Protein AF-A0A820ZFN4-F1 (afdb_monomer)

Sequence (164 aa):
KVESNDQPTTSGGNKRSNSNYASDQSAKRCRAASPKSSTPQFFVPLRDVVPVCVNPLMDNIRNKYRRLCGWTRRGFPGTHPVCMHRGNYDMILQSSYLISWKSVGKRYMMLIEDKDKVYMLDQGDNLFSVDHIQFPCDAEYTSHLKDTLVDGEFIIDNADGSNE

Solvent-accessible surface area (backbone atoms only — not comparable to full-atom values): 11239 Å² total; per-residue (Å²): 134,81,88,82,88,84,86,84,85,88,84,91,80,80,80,87,83,83,78,91,77,75,91,75,85,69,76,76,75,72,74,71,74,73,80,76,84,64,77,74,74,66,99,59,98,47,94,52,51,45,65,62,82,53,64,73,60,49,49,54,52,52,48,49,56,23,61,78,65,74,41,89,68,88,67,54,77,70,87,79,89,76,85,89,46,95,89,55,56,64,56,62,79,74,45,96,76,89,87,78,86,84,79,91,55,51,56,33,36,37,40,32,53,38,81,78,39,30,34,38,34,30,78,83,54,47,46,27,40,40,53,96,62,84,53,62,72,50,95,83,62,81,45,56,47,55,76,41,78,46,79,50,67,52,67,86,78,71,92,81,72,71,79,130

pLDDT: mean 80.04, std 24.91, range [26.56, 98.44]

Mean predicted aligned error: 13.18 Å

Secondary structure (DSSP, 8-state):
------------------------------------------SS--TTEEE---HHHHHHHHHHHHHHHT--SSS--SPPP----TTTTHHHHHS-----PPPSSEEEEEEEEETTEEEEEETT--EEEE-S---B-STTS--B--SEEEEEEE----TT----

Nearest PDB structures (foldseek):
  8p4d-assembly1_M  TM=9.458E-01  e=4.306E-10  Homo sapiens
  3s24-assembly3_C  TM=9.498E-01  e=5.509E-10  Homo sapiens
  8p4c-assembly1_M  TM=9.535E-01  e=7.496E-10  Homo sapiens
  3s24-assembly6_G  TM=9.431E-01  e=1.020E-09  Homo sapiens
  3rtx-assembly3_B  TM=9.090E-01  e=1.388E-09  Mus musculus

Foldseek 3Di:
DDDDDDDDDDDDDDDDDDDDDDDDPPPPPPPPPDPPPDQDDDQDDDPQKAWDDDVVVLVVVVVLQCVVLVHDDDADSDDDDDDDDPVCVVVVVVDPDDDDDDDPFFKWKWFCAAQQAIWTAGRGRTIIRGGDDFAADDPVSPGGDHSDIDIDTDDDDDPVPPDD

Radius of gyration: 31.19 Å; Cα contacts (8 Å, |Δi|>4): 164; chains: 1; bounding box: 43×54×116 Å

Organism: NCBI:txid392030

Structure (mmCIF, N/CA/C/O backbone):
data_AF-A0A820ZFN4-F1
#
_entry.id   AF-A0A820ZFN4-F1
#
loop_
_atom_site.group_PDB
_atom_site.id
_atom_site.type_symbol
_atom_site.label_atom_id
_atom_site.label_alt_id
_atom_site.label_comp_id
_atom_site.label_asym_id
_atom_site.label_entity_id
_atom_site.label_seq_id
_atom_site.pdbx_PDB_ins_code
_atom_site.Cartn_x
_atom_site.Cartn_y
_atom_site.Cartn_z
_atom_site.occupancy
_atom_site.B_iso_or_equiv
_atom_site.auth_seq_id
_atom_site.auth_comp_id
_atom_site.auth_asym_id
_atom_site.auth_atom_id
_atom_site.pdbx_PDB_model_num
ATOM 1 N N . LYS A 1 1 ? -6.641 -18.851 -95.388 1.00 34.69 1 LYS A N 1
ATOM 2 C CA . LYS A 1 1 ? -6.562 -20.042 -96.262 1.00 34.69 1 LYS A CA 1
ATOM 3 C C . LYS A 1 1 ? -5.648 -21.028 -95.535 1.00 34.69 1 LYS A C 1
ATOM 5 O O . LYS A 1 1 ? -4.487 -20.676 -95.409 1.00 34.69 1 LYS A O 1
ATOM 10 N N . VAL A 1 2 ? -6.217 -22.152 -95.064 1.00 35.41 2 VAL A N 1
ATOM 11 C CA . VAL A 1 2 ? -5.584 -23.408 -94.563 1.00 35.41 2 VAL A CA 1
ATOM 12 C C . VAL A 1 2 ? -4.822 -23.260 -93.225 1.00 35.41 2 VAL A C 1
ATOM 14 O O . VAL A 1 2 ? -3.871 -22.494 -93.167 1.00 35.41 2 VAL A O 1
ATOM 17 N N . GLU A 1 3 ? -5.346 -23.710 -92.069 1.00 29.38 3 GLU A N 1
ATOM 18 C CA . GLU A 1 3 ? -5.402 -25.100 -91.511 1.00 29.38 3 GLU A CA 1
ATOM 19 C C . GLU A 1 3 ? -3.987 -25.689 -91.293 1.00 29.38 3 GLU A C 1
ATOM 21 O O . GLU A 1 3 ? -3.119 -25.485 -92.127 1.00 29.38 3 GLU A O 1
ATOM 26 N N . SER A 1 4 ? -3.628 -26.356 -90.189 1.00 33.25 4 SER A N 1
ATOM 27 C CA . SER A 1 4 ? -4.357 -27.386 -89.436 1.00 33.25 4 SER A CA 1
ATOM 28 C C . SER A 1 4 ? -3.738 -27.676 -88.047 1.00 33.25 4 SER A C 1
ATOM 30 O O . SER A 1 4 ? -2.572 -27.387 -87.793 1.00 33.25 4 SER A O 1
ATOM 32 N N . ASN A 1 5 ? -4.576 -28.276 -87.193 1.00 32.38 5 ASN A N 1
ATOM 33 C CA . ASN A 1 5 ? -4.353 -28.888 -85.873 1.00 32.38 5 ASN A CA 1
ATOM 34 C C . ASN A 1 5 ? -3.116 -29.791 -85.726 1.00 32.38 5 ASN A C 1
ATOM 36 O O . ASN A 1 5 ? -2.754 -30.472 -86.675 1.00 32.38 5 ASN A O 1
ATOM 40 N N . ASP A 1 6 ? -2.628 -29.923 -84.482 1.00 34.44 6 ASP A N 1
ATOM 41 C CA . ASP A 1 6 ? -2.566 -31.228 -83.795 1.00 34.44 6 ASP A CA 1
ATOM 42 C C . ASP A 1 6 ? -2.443 -31.068 -82.262 1.00 34.44 6 ASP A C 1
ATOM 44 O O . ASP A 1 6 ? -1.586 -30.346 -81.751 1.00 34.44 6 ASP A O 1
ATOM 48 N N . GLN A 1 7 ? -3.333 -31.742 -81.522 1.00 32.62 7 GLN A N 1
ATOM 49 C CA . GLN A 1 7 ? -3.182 -32.039 -80.088 1.00 32.62 7 GLN A CA 1
ATOM 50 C C . GLN A 1 7 ? -2.348 -33.318 -79.912 1.00 32.62 7 GLN A C 1
ATOM 52 O O . GLN A 1 7 ? -2.375 -34.189 -80.780 1.00 32.62 7 GLN A O 1
ATOM 57 N N . PRO A 1 8 ? -1.724 -33.512 -78.736 1.00 37.72 8 PRO A N 1
ATOM 58 C CA . PRO A 1 8 ? -2.253 -34.570 -77.875 1.00 37.72 8 PRO A CA 1
ATOM 59 C C . PRO A 1 8 ? -2.301 -34.230 -76.373 1.00 37.72 8 PRO A C 1
ATOM 61 O O . PRO A 1 8 ? -1.357 -33.756 -75.748 1.00 37.72 8 PRO A O 1
ATOM 64 N N . THR A 1 9 ? -3.478 -34.518 -75.831 1.00 28.06 9 THR A N 1
ATOM 65 C CA . THR A 1 9 ? -3.848 -35.124 -74.543 1.00 28.06 9 THR A CA 1
ATOM 66 C C . THR A 1 9 ? -2.785 -35.474 -73.476 1.00 28.06 9 THR A C 1
ATOM 68 O O . THR A 1 9 ? -1.889 -36.283 -73.686 1.00 28.06 9 THR A O 1
ATOM 71 N N . THR A 1 10 ? -3.101 -35.000 -72.259 1.00 29.53 10 THR A N 1
ATOM 72 C CA . THR A 1 10 ? -3.085 -35.685 -70.940 1.00 29.53 10 THR A CA 1
ATOM 73 C C . THR A 1 10 ? -1.782 -36.233 -70.341 1.00 29.53 10 THR A C 1
ATOM 75 O O . THR A 1 10 ? -1.337 -37.315 -70.691 1.00 29.53 10 THR A O 1
ATOM 78 N N . SER A 1 11 ? -1.338 -35.600 -69.248 1.00 30.31 11 SER A N 1
ATOM 79 C CA . SER A 1 11 ? -1.199 -36.204 -67.901 1.00 30.31 11 SER A CA 1
ATOM 80 C C . SER A 1 11 ? -0.707 -35.095 -66.959 1.00 30.31 11 SER A C 1
ATOM 82 O O . SER A 1 11 ? 0.316 -34.477 -67.218 1.00 30.31 11 SER A O 1
ATOM 84 N N . GLY A 1 12 ? -1.462 -34.663 -65.953 1.00 28.45 12 GLY A N 1
ATOM 85 C CA . GLY A 1 12 ? -1.567 -35.396 -64.694 1.00 28.45 12 GLY A CA 1
ATOM 86 C C . GLY A 1 12 ? -0.557 -34.826 -63.689 1.00 28.45 12 GLY A C 1
ATOM 87 O O . GLY A 1 12 ? 0.562 -35.307 -63.597 1.00 28.45 12 GLY A O 1
ATOM 88 N N . GLY A 1 13 ? -0.940 -33.777 -62.955 1.00 27.80 13 GLY A N 1
ATOM 89 C CA . GLY A 1 13 ? -0.062 -33.138 -61.967 1.00 27.80 13 GLY A CA 1
ATOM 90 C C . GLY A 1 13 ? -0.692 -31.926 -61.293 1.00 27.80 13 GLY A C 1
ATOM 91 O O . GLY A 1 13 ? -0.095 -30.854 -61.245 1.00 27.80 13 GLY A O 1
ATOM 92 N N . ASN A 1 14 ? -1.934 -32.073 -60.826 1.00 31.00 14 ASN A N 1
ATOM 93 C CA . ASN A 1 14 ? -2.646 -31.021 -60.111 1.00 31.00 14 ASN A CA 1
ATOM 94 C C . ASN A 1 14 ? -1.917 -30.699 -58.797 1.00 31.00 14 ASN A C 1
ATOM 96 O O . ASN A 1 14 ? -1.679 -31.583 -57.968 1.00 31.00 14 ASN A O 1
ATOM 100 N N . LYS A 1 15 ? -1.567 -29.422 -58.616 1.00 32.69 15 LYS A N 1
ATOM 101 C CA . LYS A 1 15 ? -1.005 -28.891 -57.374 1.00 32.69 15 LYS A CA 1
ATOM 102 C C . LYS A 1 15 ? -1.988 -29.166 -56.236 1.00 32.69 15 LYS A C 1
ATOM 104 O O . LYS A 1 15 ? -3.155 -28.793 -56.296 1.00 32.69 15 LYS A O 1
ATOM 109 N N . ARG A 1 16 ? -1.486 -29.853 -55.210 1.00 26.56 16 ARG A N 1
ATOM 110 C CA . ARG A 1 16 ? -2.183 -30.149 -53.959 1.00 26.56 16 ARG A CA 1
ATOM 111 C C . ARG A 1 16 ? -2.635 -28.850 -53.289 1.00 26.56 16 ARG A C 1
ATOM 113 O O . ARG A 1 16 ? -1.822 -28.144 -52.705 1.00 26.56 16 ARG A O 1
ATOM 120 N N . SER A 1 17 ? -3.934 -28.603 -53.289 1.00 32.72 17 SER A N 1
ATOM 121 C CA . SER A 1 17 ? -4.602 -27.838 -52.239 1.00 32.72 17 SER A CA 1
ATOM 122 C C . SER A 1 17 ? -5.822 -28.633 -51.812 1.00 32.72 17 SER A C 1
ATOM 124 O O . SER A 1 17 ? -6.904 -28.496 -52.373 1.00 32.72 17 SER A O 1
ATOM 126 N N . ASN A 1 18 ? -5.617 -29.520 -50.843 1.00 26.92 18 ASN A N 1
ATOM 127 C CA . ASN A 1 18 ? -6.712 -30.059 -50.065 1.00 26.92 18 ASN A CA 1
ATOM 128 C C . ASN A 1 18 ? -6.230 -30.296 -48.638 1.00 26.92 18 ASN A C 1
ATOM 130 O O . ASN A 1 18 ? -5.383 -31.156 -48.412 1.00 26.92 18 ASN A O 1
ATOM 134 N N . SER A 1 19 ? -6.787 -29.534 -47.706 1.00 28.62 19 SER A N 1
ATOM 135 C CA . SER A 1 19 ? -7.462 -30.141 -46.566 1.00 28.62 19 SER A CA 1
ATOM 136 C C . SER A 1 19 ? -8.188 -29.069 -45.761 1.00 28.62 19 SER A C 1
ATOM 138 O O . SER A 1 19 ? -7.588 -28.333 -44.978 1.00 28.62 19 SER A O 1
ATOM 140 N N . ASN A 1 20 ? -9.505 -29.045 -45.944 1.00 36.66 20 ASN A N 1
ATOM 141 C CA . ASN A 1 20 ? -10.426 -28.795 -44.849 1.00 36.66 20 ASN A CA 1
ATOM 142 C C . ASN A 1 20 ? -10.103 -29.780 -43.716 1.00 36.66 20 ASN A C 1
ATOM 144 O O . ASN A 1 20 ? -10.226 -30.988 -43.906 1.00 36.66 20 ASN A O 1
ATOM 148 N N . TYR A 1 21 ? -9.730 -29.265 -42.552 1.00 27.45 21 TYR A N 1
ATOM 149 C CA . TYR A 1 21 ? -9.876 -29.968 -41.280 1.00 27.45 21 TYR A CA 1
ATOM 150 C C . TYR A 1 21 ? -10.736 -29.044 -40.416 1.00 27.45 21 TYR A C 1
ATOM 152 O O . TYR A 1 21 ? -10.316 -27.954 -40.045 1.00 27.45 21 TYR A O 1
ATOM 160 N N . ALA A 1 22 ? -12.048 -29.268 -40.403 1.00 32.50 22 ALA A N 1
ATOM 161 C CA . ALA A 1 22 ? -12.708 -30.215 -39.509 1.00 32.50 22 ALA A CA 1
ATOM 162 C C . ALA A 1 22 ? -12.502 -29.803 -38.047 1.00 32.50 22 ALA A C 1
ATOM 164 O O . ALA A 1 22 ? -11.414 -29.888 -37.487 1.00 32.50 22 ALA A O 1
ATOM 165 N N . SER A 1 23 ? -13.600 -29.320 -37.476 1.00 34.12 23 SER A N 1
ATOM 166 C CA . SER A 1 23 ? -13.818 -29.073 -36.062 1.00 34.12 23 SER A CA 1
ATOM 167 C C . SER A 1 23 ? -13.363 -30.260 -35.221 1.00 34.12 23 SER A C 1
AT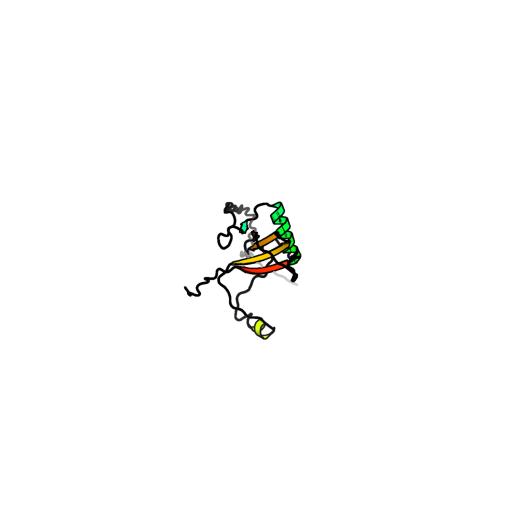OM 169 O O . SER A 1 23 ? -14.029 -31.295 -35.217 1.00 34.12 23 SER A O 1
ATOM 171 N N . ASP A 1 24 ? -12.281 -30.087 -34.471 1.00 29.91 24 ASP A N 1
ATOM 172 C CA . ASP A 1 24 ? -11.947 -30.997 -33.387 1.00 29.91 24 ASP A CA 1
ATOM 173 C C . ASP A 1 24 ? -12.357 -30.338 -32.069 1.00 29.91 24 ASP A C 1
ATOM 175 O O . ASP A 1 24 ? -11.644 -29.512 -31.488 1.00 29.91 24 ASP A O 1
ATOM 179 N N . GLN A 1 25 ? -13.576 -30.667 -31.631 1.00 42.28 25 GLN A N 1
ATOM 180 C CA . GLN A 1 25 ? -14.039 -30.455 -30.263 1.00 42.28 25 GLN A CA 1
ATOM 181 C C . GLN A 1 25 ? -13.248 -31.387 -29.337 1.00 42.28 25 GLN A C 1
ATOM 183 O O . GLN A 1 25 ? -13.785 -32.311 -28.732 1.00 42.28 25 GLN A O 1
ATOM 188 N N . SER A 1 26 ? -11.954 -31.124 -29.183 1.00 36.66 26 SER A N 1
ATOM 189 C CA . SER A 1 26 ? -11.225 -31.620 -28.031 1.00 36.66 26 SER A CA 1
ATOM 190 C C . SER A 1 26 ? -11.658 -30.755 -26.856 1.00 36.66 26 SER A C 1
ATOM 192 O O . SER A 1 26 ? -11.212 -29.621 -26.674 1.00 36.66 26 SER A O 1
ATOM 194 N N . ALA A 1 27 ? -12.612 -31.277 -26.084 1.00 42.09 27 ALA A N 1
ATOM 195 C CA . ALA A 1 27 ? -12.957 -30.759 -24.775 1.00 42.09 27 ALA A CA 1
ATOM 196 C C . ALA A 1 27 ? -11.652 -30.609 -23.985 1.00 42.09 27 ALA A C 1
ATOM 198 O O . ALA A 1 27 ? -11.121 -31.577 -23.435 1.00 42.09 27 ALA A O 1
ATOM 199 N N . LYS A 1 28 ? -11.101 -29.386 -23.966 1.00 40.78 28 LYS A N 1
ATOM 200 C CA . LYS A 1 28 ? -10.033 -28.998 -23.056 1.00 40.78 28 LYS A CA 1
ATOM 201 C C . LYS A 1 28 ? -10.640 -29.166 -21.686 1.00 40.78 28 LYS A C 1
ATOM 203 O O . LYS A 1 28 ? -11.380 -28.315 -21.203 1.00 40.78 28 LYS A O 1
ATOM 208 N N . ARG A 1 29 ? -10.388 -30.337 -21.113 1.00 37.62 29 ARG A N 1
ATOM 209 C CA . ARG A 1 29 ? -10.723 -30.699 -19.754 1.00 37.62 29 ARG A CA 1
ATOM 210 C C . ARG A 1 29 ? -9.948 -29.707 -18.906 1.00 37.62 29 ARG A C 1
ATOM 212 O O . ARG A 1 29 ? -8.776 -29.926 -18.604 1.00 37.62 29 ARG A O 1
ATOM 219 N N . CYS A 1 30 ? -10.578 -28.567 -18.625 1.00 46.62 30 CYS A N 1
ATOM 220 C CA . CYS A 1 30 ? -10.144 -27.633 -17.614 1.00 46.62 30 CYS A CA 1
ATOM 221 C C . CYS A 1 30 ? -9.968 -28.505 -16.383 1.00 46.62 30 CYS A C 1
ATOM 223 O O . CYS A 1 30 ? -10.948 -28.977 -15.804 1.00 46.62 30 CYS A O 1
ATOM 225 N N . ARG A 1 31 ? -8.717 -28.825 -16.041 1.00 44.34 31 ARG A 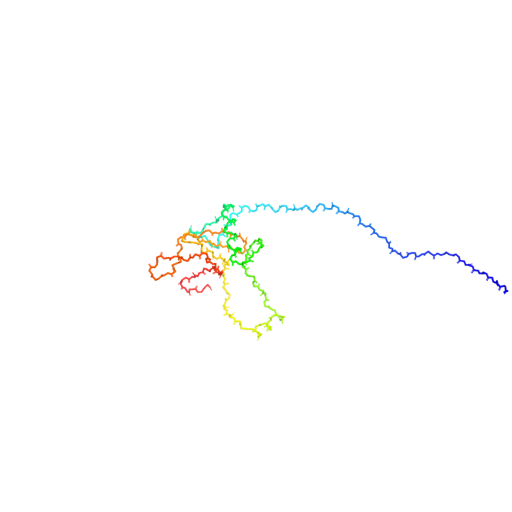N 1
ATOM 226 C CA . ARG A 1 31 ? -8.422 -29.304 -14.703 1.00 44.34 31 ARG A CA 1
ATOM 227 C C . ARG A 1 31 ? -8.833 -28.130 -13.841 1.00 44.34 31 ARG A C 1
ATOM 229 O O . ARG A 1 31 ? -8.106 -27.143 -13.778 1.00 44.34 31 ARG A O 1
ATOM 236 N N . ALA A 1 32 ? -10.052 -28.196 -13.307 1.00 48.06 32 ALA A N 1
ATOM 237 C CA . ALA A 1 32 ? -10.467 -27.344 -12.221 1.00 48.06 32 ALA A CA 1
ATOM 238 C C . ALA A 1 32 ? -9.340 -27.479 -11.208 1.00 48.06 32 ALA A C 1
ATOM 240 O O . ALA A 1 32 ? -9.099 -28.576 -10.694 1.00 48.06 32 ALA A O 1
ATOM 241 N N . ALA A 1 33 ? -8.552 -26.414 -11.060 1.00 49.06 33 ALA A N 1
ATOM 242 C CA . ALA A 1 33 ? -7.591 -26.346 -9.987 1.00 49.06 33 ALA A CA 1
ATOM 243 C C . ALA A 1 33 ? -8.410 -26.644 -8.736 1.00 49.06 33 ALA A C 1
ATOM 245 O O . ALA A 1 33 ? -9.410 -25.968 -8.479 1.00 49.06 33 ALA A O 1
ATOM 246 N N . SER A 1 34 ? -8.067 -27.730 -8.044 1.00 49.88 34 SER A N 1
ATOM 247 C CA . SER A 1 34 ? -8.678 -28.018 -6.759 1.00 49.88 34 SER A CA 1
ATOM 248 C C . SER A 1 34 ? -8.562 -26.741 -5.927 1.00 49.88 34 SER A C 1
ATOM 250 O O . SER A 1 34 ? -7.496 -26.111 -5.953 1.00 49.88 34 SER A O 1
ATOM 252 N N . PRO A 1 35 ? -9.637 -26.297 -5.253 1.00 47.78 35 PRO A N 1
ATOM 253 C CA . PRO A 1 35 ? -9.531 -25.148 -4.382 1.00 47.78 35 PRO A CA 1
ATOM 254 C C . PRO A 1 35 ? -8.513 -25.550 -3.324 1.00 47.78 35 PRO A C 1
ATOM 256 O O . PRO A 1 35 ? -8.787 -26.394 -2.472 1.00 47.78 35 PRO A O 1
ATOM 259 N N . LYS A 1 36 ? -7.297 -25.011 -3.417 1.00 48.88 36 LYS A N 1
ATOM 260 C CA . LYS A 1 36 ? -6.371 -25.044 -2.297 1.00 48.88 36 LYS A CA 1
ATOM 261 C C . LYS A 1 36 ? -7.027 -24.141 -1.267 1.00 48.88 36 LYS A C 1
ATOM 263 O O . LYS A 1 36 ? -6.834 -22.932 -1.293 1.00 48.88 36 LYS A O 1
ATOM 268 N N . SER A 1 37 ? -7.888 -24.721 -0.434 1.00 54.84 37 SER A N 1
ATOM 269 C CA . SER A 1 37 ? -8.571 -24.055 0.672 1.00 54.84 37 SER A CA 1
ATOM 270 C C . SER A 1 37 ? -7.572 -23.783 1.799 1.00 54.84 37 SER A C 1
ATOM 272 O O . SER A 1 37 ? -7.796 -24.141 2.952 1.00 54.84 37 SER A O 1
ATOM 274 N N . SER A 1 38 ? -6.408 -23.234 1.463 1.00 76.00 38 SER A N 1
ATOM 275 C CA . SER A 1 38 ? -5.509 -22.680 2.454 1.00 76.00 38 SER A CA 1
ATOM 276 C C . SER A 1 38 ? -5.964 -21.252 2.678 1.00 76.00 38 SER A C 1
ATOM 278 O O . SER A 1 38 ? -5.910 -20.435 1.756 1.00 76.00 38 SER A O 1
ATOM 280 N N . THR A 1 39 ? -6.435 -20.966 3.886 1.00 84.38 39 THR A N 1
ATOM 281 C CA . THR A 1 39 ? -6.630 -19.596 4.353 1.00 84.38 39 THR A CA 1
ATOM 282 C C . THR A 1 39 ? -5.375 -18.783 4.025 1.00 84.38 39 THR A C 1
ATOM 284 O O . THR A 1 39 ? -4.269 -19.270 4.288 1.00 84.38 39 THR A O 1
ATOM 287 N N . PRO A 1 40 ? -5.505 -17.592 3.418 1.00 91.06 40 PRO A N 1
ATOM 288 C CA . PRO A 1 40 ? -4.342 -16.792 3.078 1.00 91.06 40 PRO A CA 1
ATOM 289 C C . PRO A 1 40 ? -3.560 -16.446 4.344 1.00 91.06 40 PRO A C 1
ATOM 291 O O . PRO A 1 40 ? -4.136 -16.060 5.361 1.00 91.06 40 PRO A O 1
ATOM 294 N N . GLN A 1 41 ? -2.242 -16.604 4.271 1.00 91.31 41 GLN A N 1
ATOM 295 C CA . GLN A 1 41 ? -1.338 -16.343 5.381 1.00 91.31 41 GLN A CA 1
ATOM 296 C C . GLN A 1 41 ? -0.605 -15.021 5.153 1.00 91.31 41 GLN A C 1
ATOM 298 O O . GLN A 1 41 ? -0.123 -14.740 4.048 1.00 91.31 41 GLN A O 1
ATOM 303 N N . PHE A 1 42 ? -0.518 -14.213 6.208 1.00 94.12 42 PHE A N 1
ATOM 304 C CA . PHE A 1 42 ? 0.322 -13.022 6.204 1.00 94.12 42 PHE A CA 1
ATOM 305 C C . PHE A 1 42 ? 1.811 -13.407 6.146 1.00 94.12 42 PHE A C 1
ATOM 307 O O . PHE A 1 42 ? 2.162 -14.570 6.337 1.00 94.12 42 PHE A O 1
ATOM 314 N N . PHE A 1 43 ? 2.693 -12.449 5.843 1.00 93.56 43 PHE A N 1
ATOM 315 C CA . PHE A 1 43 ? 4.125 -12.728 5.632 1.00 93.56 43 PHE A CA 1
ATOM 316 C C . PHE A 1 43 ? 4.767 -13.445 6.824 1.00 93.56 43 PHE A C 1
ATOM 318 O O . PHE A 1 43 ? 5.537 -14.384 6.648 1.00 93.56 43 PHE A O 1
ATOM 325 N N . VAL A 1 44 ? 4.371 -13.031 8.024 1.00 91.94 44 VAL A N 1
ATOM 326 C CA . VAL A 1 44 ? 4.675 -13.676 9.298 1.00 91.94 44 VAL A CA 1
ATOM 327 C C . VAL A 1 44 ? 3.396 -13.762 10.126 1.00 91.94 44 VAL A C 1
ATOM 329 O O . VAL A 1 44 ? 2.500 -12.935 9.937 1.00 91.94 44 VAL A O 1
ATOM 332 N N . PRO A 1 45 ? 3.257 -14.750 11.023 1.00 90.81 45 PRO A N 1
ATOM 333 C CA . PRO A 1 45 ? 2.105 -14.807 11.910 1.00 90.81 45 PRO A CA 1
ATOM 334 C C . PRO A 1 45 ? 2.136 -13.614 12.872 1.00 90.81 45 PRO A C 1
ATOM 336 O O . PRO A 1 45 ? 3.020 -13.513 13.719 1.00 90.81 45 PRO A O 1
ATOM 339 N N . LEU A 1 46 ? 1.155 -12.723 12.746 1.00 92.81 46 LEU A N 1
ATOM 340 C CA . LEU A 1 46 ? 0.944 -11.595 13.649 1.00 92.81 46 LEU A CA 1
ATOM 341 C C . LEU A 1 46 ? -0.436 -11.730 14.278 1.00 92.81 46 LEU A C 1
ATOM 343 O O . LEU A 1 46 ? -1.396 -12.082 13.597 1.00 92.81 46 LEU A O 1
ATOM 347 N N . ARG A 1 47 ? -0.531 -11.461 15.583 1.00 91.75 47 ARG A N 1
ATOM 348 C CA . ARG A 1 47 ? -1.791 -11.562 16.333 1.00 91.75 47 ARG A CA 1
ATOM 349 C C . ARG A 1 47 ? -2.851 -10.605 15.790 1.00 91.75 47 ARG A C 1
ATOM 351 O O . ARG A 1 47 ? -4.004 -10.994 15.658 1.00 91.75 47 ARG A O 1
ATOM 358 N N . ASP A 1 48 ? -2.420 -9.398 15.446 1.00 94.81 48 ASP A N 1
ATOM 359 C CA . ASP A 1 48 ? -3.298 -8.276 15.106 1.00 94.81 48 ASP A CA 1
ATOM 360 C C . ASP A 1 48 ? -3.473 -8.117 13.588 1.00 94.81 48 ASP A C 1
ATOM 362 O O . ASP A 1 48 ? -3.952 -7.094 13.108 1.00 94.81 48 ASP A O 1
ATOM 366 N N . VAL A 1 49 ? -3.067 -9.132 12.812 1.00 96.44 49 VAL A N 1
ATOM 367 C CA . VAL A 1 49 ? -3.259 -9.175 11.360 1.00 96.44 49 VAL A CA 1
ATOM 368 C C . VAL A 1 49 ? -4.041 -10.423 10.994 1.00 96.44 49 VAL A C 1
ATOM 370 O O . VAL A 1 49 ? -3.538 -11.544 11.084 1.00 96.44 49 VAL A O 1
ATOM 373 N N . VAL A 1 50 ? -5.276 -10.227 10.543 1.00 95.88 50 VAL A N 1
ATOM 374 C CA . VAL A 1 50 ? -6.209 -11.320 10.249 1.00 95.88 50 VAL A CA 1
ATOM 375 C C . VAL A 1 50 ? -6.643 -11.303 8.785 1.00 95.88 50 VAL A C 1
ATOM 377 O O . VAL A 1 50 ? -6.909 -10.237 8.229 1.00 95.88 50 VAL A O 1
ATOM 380 N N . PRO A 1 51 ? -6.739 -12.464 8.115 1.00 96.25 51 PRO A N 1
ATOM 381 C CA . PRO A 1 51 ? -7.248 -12.525 6.753 1.00 96.25 51 PRO A CA 1
ATOM 382 C C . PRO A 1 51 ? -8.733 -12.151 6.719 1.00 96.25 51 PRO A C 1
ATOM 384 O O . PRO A 1 51 ? -9.539 -12.637 7.515 1.00 96.25 51 PRO A O 1
ATOM 387 N N . VAL A 1 52 ? -9.114 -11.311 5.761 1.00 95.25 52 VAL A N 1
ATOM 388 C CA . VAL A 1 52 ? -10.518 -10.970 5.522 1.00 95.25 52 VAL A CA 1
ATOM 389 C C . VAL A 1 52 ? -11.123 -12.049 4.629 1.00 95.25 52 VAL A C 1
ATOM 391 O O . VAL A 1 52 ? -10.728 -12.189 3.477 1.00 95.25 52 VAL A O 1
ATOM 394 N N . CYS A 1 53 ? -12.099 -12.797 5.149 1.00 89.88 53 CYS A N 1
ATOM 395 C CA . CYS A 1 53 ? -12.738 -13.917 4.436 1.00 89.88 53 CYS A CA 1
ATOM 396 C C . CYS A 1 53 ? -14.209 -13.657 4.053 1.00 89.88 53 CYS A C 1
ATOM 398 O O . CYS A 1 53 ? -14.869 -14.519 3.476 1.00 89.88 53 CYS A O 1
ATOM 400 N N . VAL A 1 54 ? -14.758 -12.487 4.399 1.00 89.75 54 VAL A N 1
ATOM 401 C CA . VAL A 1 54 ? -16.173 -12.150 4.176 1.00 89.75 54 VAL A CA 1
ATOM 402 C C . VAL A 1 54 ? -16.341 -11.483 2.810 1.00 89.75 54 VAL A C 1
ATOM 404 O O . VAL A 1 54 ? -16.034 -10.302 2.661 1.00 89.75 54 VAL A O 1
ATOM 407 N N . ASN A 1 55 ? -16.860 -12.220 1.819 1.00 88.88 55 ASN A N 1
ATOM 408 C CA . ASN A 1 55 ? -16.900 -11.783 0.412 1.00 88.88 55 ASN A CA 1
ATOM 409 C C . ASN A 1 55 ? -17.450 -10.354 0.186 1.00 88.88 55 ASN A C 1
ATOM 411 O O . ASN A 1 55 ? -16.748 -9.568 -0.449 1.00 88.88 55 ASN A O 1
ATOM 415 N N . PRO A 1 56 ? -18.621 -9.943 0.728 1.00 94.25 56 PRO A N 1
ATOM 416 C CA . PRO A 1 56 ? -19.127 -8.583 0.504 1.00 94.25 56 PRO A CA 1
ATOM 417 C C . PRO A 1 56 ? -18.203 -7.484 1.044 1.00 94.25 56 PRO A C 1
ATOM 419 O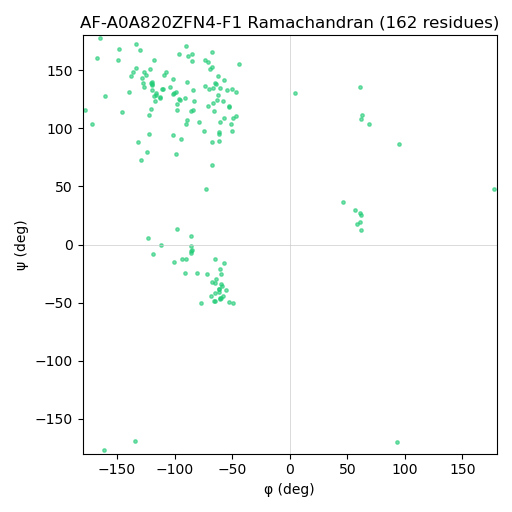 O . PRO A 1 56 ? -18.029 -6.442 0.414 1.00 94.25 56 PRO A O 1
ATOM 422 N N . LEU A 1 57 ? -17.583 -7.718 2.205 1.00 93.88 57 LEU A N 1
ATOM 423 C CA . LEU A 1 57 ? -16.631 -6.785 2.802 1.00 93.88 57 LEU A CA 1
ATOM 424 C C . LEU A 1 57 ? -15.350 -6.712 1.964 1.00 93.88 57 LEU A C 1
ATOM 426 O O . LEU A 1 57 ? -14.878 -5.619 1.658 1.00 93.88 57 LEU A O 1
ATOM 430 N N . MET A 1 58 ? -14.829 -7.864 1.5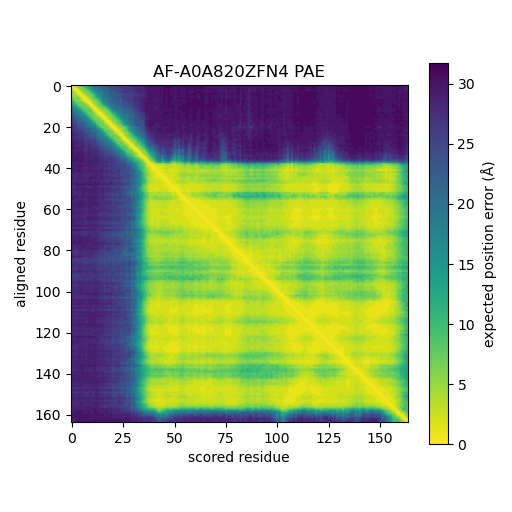34 1.00 94.62 58 MET A N 1
ATOM 431 C CA . MET A 1 58 ? -13.658 -7.927 0.659 1.00 94.62 58 MET A CA 1
ATOM 432 C C . MET A 1 58 ? -13.882 -7.162 -0.644 1.00 94.62 58 MET A C 1
ATOM 434 O O . MET A 1 58 ? -13.004 -6.420 -1.078 1.00 94.62 58 MET A O 1
ATOM 438 N N . ASP A 1 59 ? -15.049 -7.321 -1.267 1.00 94.94 59 ASP A N 1
ATOM 439 C CA . ASP A 1 59 ? -15.373 -6.638 -2.517 1.00 94.94 59 ASP A CA 1
ATOM 440 C C . ASP A 1 59 ? -15.454 -5.124 -2.323 1.00 94.94 59 ASP A C 1
ATOM 442 O O . ASP A 1 59 ? -14.897 -4.377 -3.130 1.00 94.94 59 ASP A O 1
ATOM 446 N N . ASN A 1 60 ? -16.063 -4.664 -1.226 1.00 96.19 60 ASN A N 1
ATOM 447 C CA . ASN A 1 60 ? -16.102 -3.246 -0.866 1.00 96.19 60 ASN A CA 1
ATOM 448 C C . ASN A 1 60 ? -14.697 -2.665 -0.680 1.00 96.19 60 ASN A C 1
ATOM 450 O O . ASN A 1 60 ? -14.385 -1.613 -1.240 1.00 96.19 60 ASN A O 1
ATOM 454 N N . ILE A 1 61 ? -13.828 -3.373 0.040 1.00 97.19 61 ILE A N 1
ATOM 455 C CA . ILE A 1 61 ? -12.452 -2.936 0.274 1.00 97.19 61 ILE A CA 1
ATOM 456 C C . ILE A 1 61 ? -11.667 -2.927 -1.044 1.00 97.19 61 ILE A C 1
ATOM 458 O O . ILE A 1 61 ? -11.094 -1.904 -1.414 1.00 97.19 61 ILE A O 1
ATOM 462 N N . ARG A 1 62 ? -11.718 -4.003 -1.840 1.00 96.38 62 ARG A N 1
ATOM 463 C CA . ARG A 1 62 ? -11.077 -4.057 -3.168 1.00 96.38 62 ARG A CA 1
ATOM 464 C C . ARG A 1 62 ? -11.588 -2.967 -4.110 1.00 96.38 62 ARG A C 1
ATOM 466 O O . ARG A 1 62 ? -10.812 -2.439 -4.904 1.00 96.38 62 ARG A O 1
ATOM 473 N N . ASN A 1 63 ? -12.874 -2.617 -4.041 1.00 96.12 63 ASN A N 1
ATOM 474 C CA . ASN A 1 63 ? -13.437 -1.498 -4.800 1.00 96.12 63 ASN A CA 1
ATOM 475 C C . ASN A 1 63 ? -12.770 -0.171 -4.402 1.00 96.12 63 ASN A C 1
ATOM 477 O O . ASN A 1 63 ? -12.498 0.642 -5.285 1.00 96.12 63 ASN A O 1
ATOM 481 N N . LYS A 1 64 ? -12.454 0.041 -3.116 1.00 97.38 64 LYS A N 1
ATOM 482 C CA . LYS A 1 64 ? -11.722 1.233 -2.657 1.00 97.38 64 LYS A CA 1
ATOM 483 C C . LYS A 1 64 ? -10.299 1.287 -3.201 1.00 97.38 64 LYS A C 1
ATOM 485 O O . LYS A 1 64 ? -9.941 2.309 -3.782 1.00 97.38 64 LYS A O 1
ATOM 490 N N . TYR A 1 65 ? -9.539 0.192 -3.106 1.00 97.75 65 TYR A N 1
ATOM 491 C CA . TYR A 1 65 ? -8.206 0.089 -3.722 1.00 97.75 65 TYR A CA 1
ATOM 492 C C . TYR A 1 65 ? -8.257 0.448 -5.213 1.00 97.75 65 TYR A C 1
ATOM 494 O O . TYR A 1 65 ? -7.517 1.303 -5.692 1.00 97.75 65 TYR A O 1
ATOM 502 N N . ARG A 1 66 ? -9.204 -0.151 -5.943 1.00 96.25 66 ARG A N 1
ATOM 503 C CA . ARG A 1 66 ? -9.405 0.098 -7.375 1.00 96.25 66 ARG A CA 1
ATOM 504 C C . ARG A 1 66 ? -9.743 1.549 -7.690 1.00 96.25 66 ARG A C 1
ATOM 506 O O . ARG A 1 66 ? -9.144 2.127 -8.591 1.00 96.25 66 ARG A O 1
ATOM 513 N N . ARG A 1 67 ? -10.657 2.148 -6.928 1.00 96.81 67 ARG A N 1
ATOM 514 C CA . ARG A 1 67 ? -11.053 3.551 -7.083 1.00 96.81 67 ARG A CA 1
ATOM 515 C C . ARG A 1 67 ? -9.872 4.497 -6.871 1.00 96.81 67 ARG A C 1
ATOM 517 O O . ARG A 1 67 ? -9.675 5.381 -7.695 1.00 96.81 67 ARG A O 1
ATOM 524 N N . LEU A 1 68 ? -9.092 4.297 -5.807 1.00 96.62 68 LEU A N 1
ATOM 525 C CA . LEU A 1 68 ? -7.942 5.149 -5.481 1.00 96.62 68 LEU A CA 1
ATOM 526 C C . LEU A 1 68 ? -6.800 5.009 -6.501 1.00 96.62 68 LEU A C 1
ATOM 528 O O . LEU A 1 68 ? -6.127 5.990 -6.793 1.00 96.62 68 LEU A O 1
ATOM 532 N N . CYS A 1 69 ? -6.620 3.828 -7.100 1.00 96.12 69 CYS A N 1
ATOM 533 C CA . CYS A 1 69 ? -5.628 3.609 -8.159 1.00 96.12 69 CYS A CA 1
ATOM 534 C C . CYS A 1 69 ? -6.110 3.955 -9.578 1.00 96.12 69 CYS A C 1
ATOM 536 O O . CYS A 1 69 ? -5.329 3.835 -10.519 1.00 96.12 69 CYS A O 1
ATOM 538 N N . GLY A 1 70 ? -7.392 4.277 -9.782 1.00 96.00 70 GLY A N 1
ATOM 539 C CA . GLY A 1 70 ? -7.974 4.340 -11.131 1.00 96.00 70 GLY A CA 1
ATOM 540 C C . GLY A 1 70 ? -7.922 2.996 -11.882 1.00 96.00 70 GLY A C 1
ATOM 541 O O . GLY A 1 70 ? -7.875 2.963 -13.111 1.00 96.00 70 GLY A O 1
ATOM 542 N N . TRP A 1 71 ? -7.907 1.874 -11.157 1.00 94.69 71 TRP A N 1
ATOM 543 C CA . TRP A 1 71 ? -7.759 0.527 -11.708 1.00 94.69 71 TRP A CA 1
ATOM 544 C C . TRP A 1 71 ? -9.118 -0.142 -11.926 1.00 94.69 71 TRP A C 1
ATOM 546 O O . TRP A 1 71 ? -9.914 -0.287 -11.002 1.00 94.69 71 TRP A O 1
ATOM 556 N N . THR A 1 72 ? -9.393 -0.597 -13.148 1.00 92.94 72 THR A N 1
ATOM 557 C CA . THR A 1 72 ? -10.699 -1.182 -13.518 1.00 92.94 72 THR A CA 1
ATOM 558 C C . THR A 1 72 ? -10.707 -2.708 -13.551 1.00 92.94 72 THR A C 1
ATOM 560 O O . THR A 1 72 ? -11.772 -3.326 -13.577 1.00 92.94 72 THR A O 1
ATOM 563 N N . ARG A 1 73 ? -9.529 -3.339 -13.559 1.00 92.56 73 ARG A N 1
ATOM 564 C CA . ARG A 1 73 ? -9.390 -4.795 -13.688 1.00 92.56 73 ARG A CA 1
ATOM 565 C C . ARG A 1 73 ? -9.435 -5.468 -12.318 1.00 92.56 73 ARG A C 1
ATOM 567 O O . ARG A 1 73 ? -9.227 -4.830 -11.294 1.00 92.56 73 ARG A O 1
ATOM 574 N N . ARG A 1 74 ? -9.693 -6.776 -12.295 1.00 90.94 74 ARG A N 1
ATOM 575 C CA . ARG A 1 74 ? -9.555 -7.587 -11.072 1.00 90.94 74 ARG A CA 1
ATOM 576 C C . ARG A 1 74 ? -8.077 -7.817 -10.735 1.00 90.94 74 ARG A C 1
ATOM 578 O O . ARG A 1 74 ? -7.231 -7.738 -11.625 1.00 90.94 74 ARG A O 1
ATOM 585 N N . GLY A 1 75 ? -7.802 -8.143 -9.474 1.00 92.62 75 GLY A N 1
ATOM 586 C CA . GLY A 1 75 ? -6.462 -8.416 -8.959 1.00 92.62 75 GLY A CA 1
ATOM 587 C C . GLY A 1 75 ? -5.774 -7.195 -8.349 1.00 92.62 75 GLY A C 1
ATOM 588 O O . GLY A 1 75 ? -6.386 -6.143 -8.157 1.00 92.62 75 GLY A O 1
ATOM 589 N N . PHE A 1 76 ? -4.485 -7.361 -8.058 1.00 95.38 76 PHE A N 1
ATOM 590 C CA . PHE A 1 76 ? -3.650 -6.367 -7.393 1.00 95.38 76 PHE A CA 1
ATOM 591 C C . PHE A 1 76 ? -3.438 -5.111 -8.269 1.00 95.38 76 PHE A C 1
ATOM 593 O O . PHE A 1 76 ? -2.930 -5.239 -9.386 1.00 95.38 76 PHE A O 1
ATOM 600 N N . PRO A 1 77 ? -3.806 -3.902 -7.796 1.00 96.25 77 PRO A N 1
ATOM 601 C CA . PRO A 1 77 ? -3.734 -2.672 -8.589 1.00 96.25 77 PRO A CA 1
ATOM 602 C C . PRO A 1 77 ? -2.361 -1.977 -8.555 1.00 96.25 77 PRO A C 1
ATOM 604 O O . PRO A 1 77 ? -2.169 -0.988 -9.260 1.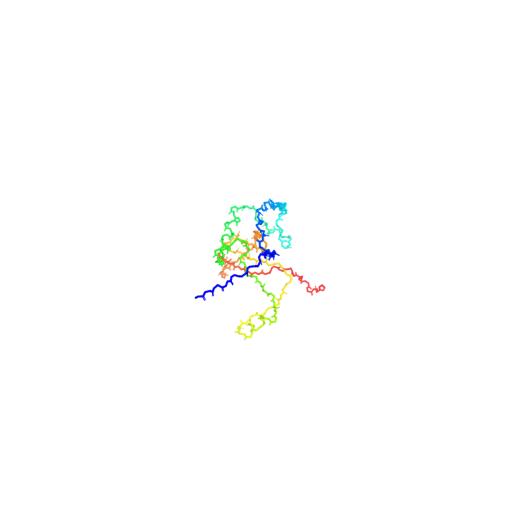00 96.25 77 PRO A O 1
ATOM 607 N N . GLY A 1 78 ? -1.412 -2.459 -7.744 1.00 94.81 78 GLY A N 1
ATOM 608 C CA . GLY A 1 78 ? -0.079 -1.865 -7.628 1.00 94.81 78 GLY A CA 1
ATOM 609 C C . GLY A 1 78 ? 0.777 -2.043 -8.887 1.00 94.81 78 GLY A C 1
ATOM 610 O O . GLY A 1 78 ? 0.654 -3.015 -9.640 1.00 94.81 78 GLY A O 1
ATOM 611 N N . THR A 1 79 ? 1.688 -1.097 -9.114 1.00 93.81 79 THR A N 1
ATOM 612 C CA . THR A 1 79 ? 2.604 -1.099 -10.267 1.00 93.81 79 THR A CA 1
ATOM 613 C C . THR A 1 79 ? 3.561 -2.285 -10.205 1.00 93.81 79 THR A C 1
ATOM 615 O O . THR A 1 79 ? 4.075 -2.599 -9.144 1.00 93.81 79 THR A O 1
ATOM 618 N N . HIS A 1 80 ? 3.855 -2.961 -11.312 1.00 92.88 80 HIS A N 1
ATOM 619 C CA . HIS A 1 80 ? 4.840 -4.050 -11.303 1.00 92.88 80 HIS A CA 1
ATOM 620 C C . HIS A 1 80 ? 6.177 -3.552 -11.864 1.00 92.88 80 HIS A C 1
ATOM 622 O O . HIS A 1 80 ? 6.176 -2.954 -12.943 1.00 92.88 80 HIS A O 1
ATOM 628 N N . PRO A 1 81 ? 7.308 -3.766 -11.164 1.00 93.56 81 PRO A N 1
ATOM 629 C CA . PRO A 1 81 ? 8.611 -3.397 -11.697 1.00 93.56 81 PRO A CA 1
ATOM 630 C C . PRO A 1 81 ? 8.969 -4.284 -12.896 1.00 93.56 81 PRO A C 1
ATOM 632 O O . PRO A 1 81 ? 8.542 -5.436 -12.985 1.00 93.56 81 PRO A O 1
ATOM 635 N N . VAL A 1 82 ? 9.791 -3.751 -13.799 1.00 94.00 82 VAL A N 1
ATOM 636 C CA . VAL A 1 82 ? 10.347 -4.490 -14.941 1.00 94.00 82 VAL A CA 1
ATOM 637 C C . VAL A 1 82 ? 11.830 -4.763 -14.722 1.00 94.00 82 VAL A C 1
ATOM 639 O O . VAL A 1 82 ? 12.528 -3.976 -14.083 1.00 94.00 82 VAL A O 1
ATOM 642 N N . CYS A 1 83 ? 12.327 -5.880 -15.255 1.00 93.44 83 CYS A N 1
ATOM 643 C CA . CYS A 1 83 ? 13.752 -6.189 -15.197 1.00 93.44 83 CYS A CA 1
ATOM 644 C C . CYS A 1 83 ? 14.556 -5.157 -15.993 1.00 93.44 83 CYS A C 1
ATOM 646 O O . CYS A 1 83 ? 14.186 -4.787 -17.108 1.00 93.44 83 CYS A O 1
ATOM 648 N N . MET A 1 84 ? 15.690 -4.732 -15.443 1.00 94.25 84 MET A N 1
ATOM 649 C CA . MET A 1 84 ? 16.642 -3.913 -16.182 1.00 94.25 84 MET A CA 1
ATOM 650 C C . MET A 1 84 ? 17.319 -4.759 -17.266 1.00 94.25 84 MET A C 1
ATOM 652 O O . MET A 1 84 ? 17.746 -5.885 -17.013 1.00 94.25 84 MET A O 1
ATOM 656 N N . HIS A 1 85 ? 17.417 -4.224 -18.479 1.00 94.38 85 HIS A N 1
ATOM 657 C CA . HIS A 1 85 ? 18.116 -4.852 -19.594 1.00 94.38 85 HIS A CA 1
ATOM 658 C C . HIS A 1 85 ? 18.732 -3.789 -20.510 1.00 94.38 85 HIS A C 1
ATOM 660 O O . HIS A 1 85 ? 18.404 -2.606 -20.447 1.00 94.38 85 HIS A O 1
ATOM 666 N N . ARG A 1 86 ? 19.599 -4.215 -21.435 1.00 95.06 86 ARG A N 1
ATOM 667 C CA . ARG A 1 86 ? 20.302 -3.311 -22.368 1.00 95.06 86 ARG A CA 1
ATOM 668 C C . ARG A 1 86 ? 19.391 -2.432 -23.236 1.00 95.06 86 ARG A C 1
ATOM 670 O O . ARG A 1 86 ? 19.872 -1.492 -23.836 1.00 95.06 86 ARG A O 1
ATOM 677 N N . GLY A 1 87 ? 18.105 -2.749 -23.334 1.00 94.50 87 GLY A N 1
ATOM 678 C CA . GLY A 1 87 ? 17.152 -1.969 -24.126 1.00 94.50 87 GLY A CA 1
ATOM 679 C C . GLY A 1 87 ? 16.402 -0.902 -23.329 1.00 94.50 87 GLY A C 1
ATOM 680 O O . GLY A 1 87 ? 15.740 -0.079 -23.944 1.00 94.50 87 GLY A O 1
ATOM 681 N N . ASN A 1 88 ? 16.456 -0.925 -21.990 1.00 94.38 88 ASN A N 1
ATOM 682 C CA . ASN A 1 88 ? 15.723 0.029 -21.152 1.00 94.38 88 ASN A CA 1
ATOM 683 C C . ASN A 1 88 ? 16.617 0.909 -20.268 1.00 94.38 88 ASN A C 1
ATOM 685 O O . ASN A 1 88 ? 16.112 1.867 -19.692 1.00 94.38 88 ASN A O 1
ATOM 689 N N . TYR A 1 89 ? 17.927 0.643 -20.186 1.00 93.81 89 TYR A N 1
ATOM 690 C CA . TYR A 1 89 ? 18.820 1.441 -19.337 1.00 93.81 89 TYR A CA 1
ATOM 691 C C . TYR A 1 89 ? 18.930 2.903 -19.798 1.00 93.81 89 TYR A C 1
ATOM 693 O O . TYR A 1 89 ? 19.081 3.783 -18.955 1.00 93.81 89 TYR A O 1
ATOM 701 N N . ASP A 1 90 ? 18.783 3.180 -21.100 1.00 94.94 90 ASP A N 1
ATOM 702 C CA . ASP A 1 90 ? 18.807 4.549 -21.630 1.00 94.94 90 ASP A CA 1
ATOM 703 C C . ASP A 1 90 ? 17.704 5.431 -21.016 1.00 94.94 90 ASP A C 1
ATOM 705 O O . ASP A 1 90 ? 17.885 6.642 -20.906 1.00 94.94 90 ASP A O 1
ATOM 709 N N . MET A 1 91 ? 16.596 4.847 -20.532 1.00 94.12 91 MET A N 1
ATOM 710 C CA . MET A 1 91 ? 15.533 5.598 -19.847 1.00 94.12 91 MET A CA 1
ATOM 711 C C . MET A 1 91 ? 16.053 6.309 -18.593 1.00 94.12 91 MET A C 1
ATOM 713 O O . MET A 1 91 ? 15.624 7.423 -18.304 1.00 94.12 91 MET A O 1
ATOM 717 N N . ILE A 1 92 ? 17.023 5.708 -17.892 1.00 93.88 92 ILE A N 1
ATOM 718 C CA . ILE A 1 92 ? 17.652 6.297 -16.699 1.00 93.88 92 ILE A CA 1
ATOM 719 C C . ILE A 1 92 ? 18.419 7.573 -17.058 1.00 93.88 92 ILE A C 1
ATOM 721 O O . ILE A 1 92 ? 18.472 8.502 -16.262 1.00 93.88 92 ILE A O 1
ATOM 725 N N . LEU A 1 93 ? 18.996 7.636 -18.261 1.00 92.00 93 LEU A N 1
ATOM 726 C CA . LEU A 1 93 ? 19.720 8.814 -18.743 1.00 92.00 93 LEU A CA 1
ATOM 727 C C . LEU A 1 93 ? 18.774 9.901 -19.271 1.00 92.00 93 LEU A C 1
ATOM 729 O O . LEU A 1 93 ? 19.139 11.073 -19.308 1.00 92.00 93 LEU A O 1
ATOM 733 N N . GLN A 1 94 ? 17.571 9.517 -19.699 1.00 95.38 94 GLN A N 1
ATOM 734 C CA . GLN A 1 94 ? 16.595 10.404 -20.336 1.00 95.38 94 GLN A CA 1
ATOM 735 C C . GLN A 1 94 ? 15.640 11.086 -19.349 1.00 95.38 94 GLN A C 1
ATOM 737 O O . GLN A 1 94 ? 14.889 11.979 -19.740 1.00 95.38 94 GLN A O 1
ATOM 742 N N . SER A 1 95 ? 15.593 10.661 -18.087 1.00 93.69 95 SER A N 1
ATOM 743 C CA . SER A 1 95 ? 14.654 11.183 -17.089 1.00 93.69 95 SER A CA 1
ATOM 744 C C . SER A 1 95 ? 15.249 11.133 -15.688 1.00 93.69 95 SER A C 1
ATOM 746 O O . SER A 1 95 ? 16.161 10.361 -15.415 1.00 93.69 95 SER A O 1
ATOM 748 N N . SER A 1 96 ? 14.726 11.948 -14.776 1.00 95.88 96 SER A N 1
ATOM 749 C CA . SER A 1 96 ? 15.153 11.920 -13.377 1.00 95.88 96 SER A CA 1
ATOM 750 C C . SER A 1 96 ? 14.647 10.653 -12.687 1.00 95.88 96 SER A C 1
ATOM 752 O O . SER A 1 96 ? 13.438 10.453 -12.571 1.00 95.88 96 SER A O 1
ATOM 754 N N . TYR A 1 97 ? 15.565 9.821 -12.197 1.00 95.00 97 TYR A N 1
ATOM 755 C CA . TYR A 1 97 ? 15.258 8.628 -11.407 1.00 95.00 97 TYR A CA 1
ATOM 756 C C . TYR A 1 97 ? 15.669 8.809 -9.947 1.00 95.00 97 TYR A C 1
ATOM 758 O O . TYR A 1 97 ? 16.687 9.426 -9.640 1.00 95.00 97 TYR A O 1
ATOM 766 N N . LEU A 1 98 ? 14.888 8.206 -9.052 1.00 94.88 98 LEU A N 1
ATOM 767 C CA . LEU A 1 98 ? 15.277 7.963 -7.667 1.00 94.88 98 LEU A CA 1
ATOM 768 C C . LEU A 1 98 ? 15.696 6.499 -7.532 1.00 94.88 98 LEU A C 1
ATOM 770 O O . LEU A 1 98 ? 15.103 5.620 -8.160 1.00 94.88 98 LEU A O 1
ATOM 774 N N . ILE A 1 99 ? 16.725 6.245 -6.726 1.00 93.19 99 ILE A N 1
ATOM 775 C CA . ILE A 1 99 ? 17.291 4.910 -6.523 1.00 93.19 99 ILE A CA 1
ATOM 776 C C . ILE A 1 99 ? 17.321 4.618 -5.026 1.00 93.19 99 ILE A C 1
ATOM 778 O O . ILE A 1 99 ? 17.739 5.455 -4.228 1.00 93.19 99 ILE A O 1
ATOM 782 N N . SER A 1 100 ? 16.904 3.410 -4.663 1.00 93.62 100 SER A N 1
ATOM 783 C CA . SER A 1 100 ? 17.025 2.845 -3.321 1.00 93.62 100 SER A CA 1
ATOM 784 C C . SER A 1 100 ? 17.551 1.412 -3.407 1.00 93.62 100 SER A C 1
ATOM 786 O O . SER A 1 100 ? 17.648 0.834 -4.494 1.00 93.62 100 SER A O 1
ATOM 788 N N . TRP A 1 101 ? 17.860 0.809 -2.258 1.00 93.81 101 TRP A N 1
ATOM 789 C CA . TRP A 1 101 ? 18.104 -0.629 -2.195 1.00 93.81 101 TRP A CA 1
ATOM 790 C C . TRP A 1 101 ? 16.803 -1.421 -2.380 1.00 93.81 101 TRP A C 1
ATOM 792 O O . TRP A 1 101 ? 15.705 -0.920 -2.119 1.00 93.81 101 TRP A O 1
ATOM 802 N N . LYS A 1 102 ? 16.933 -2.683 -2.803 1.00 90.31 102 LYS A N 1
ATOM 803 C CA . LYS A 1 102 ? 15.848 -3.666 -2.760 1.00 90.31 102 LYS A CA 1
ATOM 804 C C . LYS A 1 102 ? 15.926 -4.416 -1.435 1.00 90.31 102 LYS A C 1
ATOM 806 O O . LYS A 1 102 ? 16.972 -4.976 -1.124 1.00 90.31 102 LYS A O 1
ATOM 811 N N . SER A 1 103 ? 14.831 -4.436 -0.685 1.00 90.56 103 SER A N 1
ATOM 812 C CA . SER A 1 103 ? 14.755 -5.219 0.545 1.00 90.56 103 SER A CA 1
ATOM 813 C C . SER A 1 103 ? 14.362 -6.676 0.261 1.00 90.56 103 SER A C 1
ATOM 815 O O . SER A 1 103 ? 13.901 -7.009 -0.838 1.00 90.56 103 SER A O 1
ATOM 817 N N . VAL A 1 104 ? 14.575 -7.553 1.243 1.00 89.56 104 VAL A N 1
ATOM 818 C CA . VAL A 1 104 ? 14.078 -8.935 1.230 1.00 89.56 104 VAL A CA 1
ATOM 819 C C . VAL A 1 104 ? 12.801 -8.974 2.068 1.00 89.56 104 VAL A C 1
ATOM 821 O O . VAL A 1 104 ? 12.815 -9.366 3.230 1.00 89.56 104 VAL A O 1
ATOM 824 N N . GLY A 1 105 ? 11.694 -8.503 1.496 1.00 94.50 105 GLY A N 1
ATOM 825 C CA . GLY A 1 1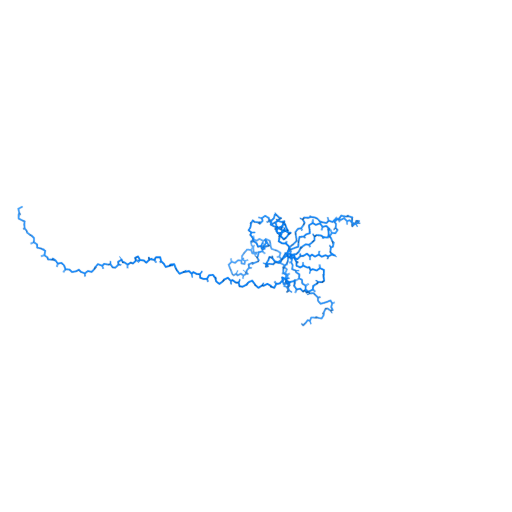05 ? 10.401 -8.461 2.173 1.00 94.50 105 GLY A CA 1
ATOM 826 C C . GLY A 1 105 ? 9.255 -8.966 1.306 1.00 94.50 105 GLY A C 1
ATOM 827 O O . GLY A 1 105 ? 9.447 -9.553 0.237 1.00 94.50 105 G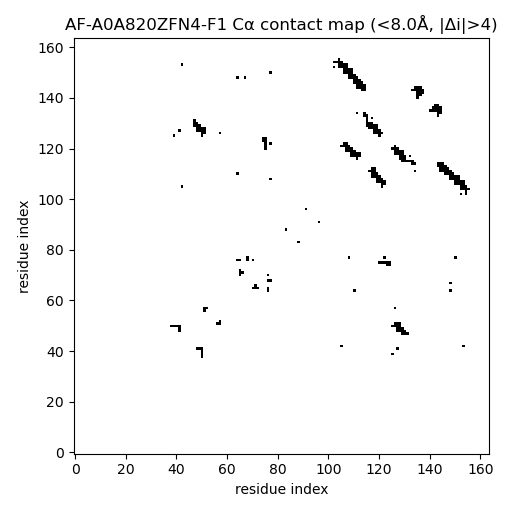LY A O 1
ATOM 828 N N . LYS A 1 106 ? 8.029 -8.745 1.785 1.00 95.62 106 LYS A N 1
ATOM 829 C CA . LYS A 1 106 ? 6.803 -9.014 1.026 1.00 95.62 106 LYS A CA 1
ATOM 830 C C . LYS A 1 106 ? 6.040 -7.717 0.810 1.00 95.62 106 LYS A C 1
ATOM 832 O O . LYS A 1 106 ? 5.759 -6.979 1.748 1.00 95.62 106 LYS A O 1
ATOM 837 N N . ARG A 1 107 ? 5.692 -7.443 -0.444 1.00 96.56 107 ARG A N 1
ATOM 838 C CA . ARG A 1 107 ? 4.982 -6.223 -0.826 1.00 96.56 107 ARG A CA 1
ATOM 839 C C . ARG A 1 107 ? 3.515 -6.254 -0.409 1.00 96.56 107 ARG A C 1
ATOM 841 O O . ARG A 1 107 ? 2.822 -7.238 -0.677 1.00 96.56 107 ARG A O 1
ATOM 848 N N . TYR A 1 108 ? 3.050 -5.135 0.138 1.00 97.94 108 TYR A N 1
ATOM 849 C CA . TYR A 1 108 ? 1.651 -4.879 0.451 1.00 97.94 108 TYR A CA 1
ATOM 850 C C . TYR A 1 108 ? 1.258 -3.453 0.068 1.00 97.94 108 TYR A C 1
ATOM 852 O O . TYR A 1 108 ? 2.027 -2.511 0.241 1.00 97.94 108 TYR A O 1
ATOM 860 N N . MET A 1 109 ? 0.019 -3.286 -0.383 1.00 98.25 109 MET A N 1
ATOM 861 C CA . MET A 1 109 ? -0.629 -1.978 -0.395 1.00 98.25 109 MET A CA 1
ATOM 862 C C . MET A 1 109 ? -1.490 -1.829 0.854 1.00 98.25 109 MET A C 1
ATOM 864 O O . MET A 1 109 ? -2.380 -2.647 1.098 1.00 98.25 109 MET A O 1
ATOM 868 N N . MET A 1 110 ? -1.258 -0.774 1.624 1.00 98.38 110 MET A N 1
ATOM 869 C CA . MET A 1 110 ? -2.010 -0.457 2.828 1.00 98.38 110 MET A CA 1
ATOM 870 C C . MET A 1 110 ? -3.093 0.578 2.526 1.00 98.38 110 MET A C 1
ATOM 872 O O . MET A 1 110 ? -2.788 1.688 2.093 1.00 98.38 110 MET A O 1
ATOM 876 N N . LEU A 1 111 ? -4.350 0.224 2.779 1.00 98.44 111 LEU A N 1
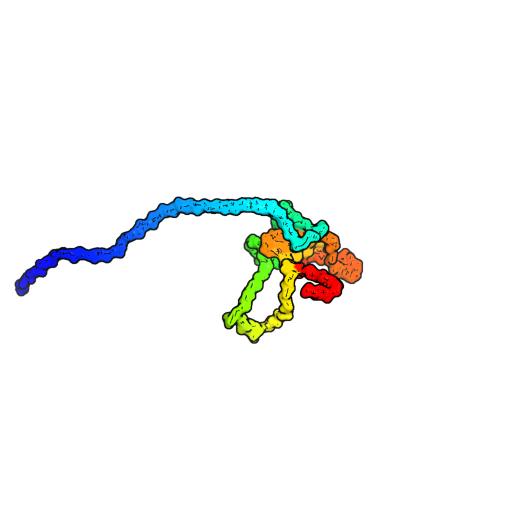ATOM 877 C CA . LEU A 1 111 ? -5.471 1.155 2.777 1.00 98.44 111 LEU A CA 1
ATOM 878 C C . LEU A 1 111 ? -5.765 1.575 4.214 1.00 98.44 111 LEU A C 1
ATOM 880 O O . LEU A 1 111 ? -6.195 0.756 5.025 1.00 98.44 111 LEU A O 1
ATOM 884 N N . ILE A 1 112 ? -5.581 2.857 4.497 1.00 98.12 112 ILE A N 1
ATOM 885 C CA . ILE A 1 112 ? -6.000 3.504 5.736 1.00 98.12 112 ILE A CA 1
ATOM 886 C C . ILE A 1 112 ? -7.373 4.113 5.450 1.00 98.12 112 ILE A C 1
ATOM 888 O O . ILE A 1 112 ? -7.478 5.218 4.914 1.00 98.12 112 ILE A O 1
ATOM 892 N N . GLU A 1 113 ? -8.433 3.348 5.703 1.00 96.94 113 GLU A N 1
ATOM 893 C CA . GLU A 1 113 ? -9.799 3.778 5.397 1.00 96.94 113 GLU A CA 1
ATOM 894 C C . GLU A 1 113 ? -10.303 4.783 6.438 1.00 96.94 113 GLU A C 1
ATOM 896 O O . GLU A 1 113 ? -10.809 5.844 6.078 1.00 96.94 113 GLU A O 1
ATOM 901 N N . ASP A 1 114 ? -10.159 4.440 7.716 1.00 95.69 114 ASP A N 1
ATOM 902 C CA . ASP A 1 114 ? -10.490 5.271 8.875 1.00 95.69 114 ASP A CA 1
ATOM 903 C C . ASP A 1 114 ? -9.755 4.713 10.109 1.00 95.69 114 ASP A C 1
ATOM 905 O O . ASP A 1 114 ? -9.018 3.724 10.015 1.00 95.69 114 ASP A O 1
ATOM 909 N N . LYS A 1 115 ? -9.986 5.310 11.280 1.00 94.44 115 LYS A N 1
ATOM 910 C CA . LYS A 1 115 ? -9.552 4.752 12.563 1.00 94.44 115 LYS A CA 1
ATOM 911 C C . LYS A 1 115 ? -10.073 3.317 12.724 1.00 94.44 115 LYS A C 1
ATOM 913 O O . LYS A 1 115 ? -11.247 3.053 12.460 1.00 94.44 115 LYS A O 1
ATOM 918 N N . ASP A 1 116 ? -9.186 2.412 13.138 1.00 93.75 116 ASP A N 1
ATOM 919 C CA . ASP A 1 116 ? -9.452 0.975 13.325 1.00 93.75 116 ASP A CA 1
ATOM 920 C C . ASP A 1 116 ? -9.941 0.254 12.045 1.00 93.75 116 ASP A C 1
ATOM 922 O O . ASP A 1 116 ? -10.512 -0.833 12.102 1.00 93.75 116 ASP A O 1
ATOM 926 N N . LYS A 1 117 ? -9.733 0.860 10.866 1.00 96.38 117 LYS A N 1
ATOM 927 C CA . LYS A 1 117 ? -10.057 0.289 9.550 1.00 96.38 117 LYS A CA 1
ATOM 928 C C . LYS A 1 117 ? -8.850 0.396 8.636 1.00 96.38 117 LYS A C 1
ATOM 930 O O . LYS A 1 117 ? -8.801 1.222 7.719 1.00 96.38 117 LYS A O 1
ATOM 935 N N . VAL A 1 118 ? -7.861 -0.441 8.916 1.00 98.06 118 VAL A N 1
ATOM 936 C CA . VAL A 1 118 ? -6.624 -0.516 8.145 1.00 98.06 118 VAL A CA 1
ATOM 937 C C . VAL A 1 118 ? -6.534 -1.884 7.498 1.00 98.06 118 VAL A C 1
ATOM 939 O O . VAL A 1 118 ? -6.713 -2.911 8.148 1.00 98.06 118 VAL A O 1
ATOM 942 N N . TYR A 1 119 ? -6.261 -1.899 6.198 1.00 98.19 119 TYR A N 1
ATOM 943 C CA . TYR A 1 119 ? -6.181 -3.130 5.425 1.00 98.19 119 TYR A CA 1
ATOM 944 C C . TYR A 1 119 ? -4.865 -3.218 4.679 1.00 98.19 119 TYR A C 1
ATOM 946 O O . TYR A 1 119 ? -4.322 -2.209 4.238 1.00 98.19 119 TYR A O 1
ATOM 954 N N . MET A 1 120 ? -4.374 -4.437 4.499 1.00 98.19 120 MET A N 1
ATOM 955 C CA . MET A 1 120 ? -3.223 -4.743 3.663 1.00 98.19 120 MET A CA 1
ATOM 956 C C . MET A 1 120 ? -3.633 -5.700 2.550 1.00 98.19 120 MET A C 1
ATOM 958 O O . MET A 1 120 ? -4.285 -6.715 2.792 1.00 98.19 120 MET A O 1
ATOM 962 N N . LEU A 1 121 ? -3.221 -5.381 1.328 1.00 98.00 121 LEU A N 1
ATOM 963 C CA . LEU A 1 121 ? -3.459 -6.181 0.134 1.00 98.00 121 LEU A CA 1
ATOM 964 C C . LEU A 1 121 ? -2.121 -6.655 -0.427 1.00 98.00 121 LEU A C 1
ATOM 966 O O . LEU A 1 121 ? -1.262 -5.823 -0.717 1.00 98.00 121 LEU A O 1
ATOM 970 N N . ASP A 1 122 ? -1.941 -7.963 -0.592 1.00 97.06 122 ASP A N 1
ATOM 971 C CA . ASP A 1 122 ? -0.725 -8.511 -1.201 1.00 97.06 122 ASP A CA 1
ATOM 972 C C . ASP A 1 122 ? -0.825 -8.653 -2.728 1.00 97.06 122 ASP A C 1
ATOM 974 O O . ASP A 1 122 ? -1.891 -8.521 -3.332 1.00 97.06 122 ASP A O 1
ATOM 978 N N . GLN A 1 123 ? 0.307 -8.962 -3.366 1.00 95.19 123 GLN A N 1
ATOM 979 C CA . GLN A 1 123 ? 0.390 -9.171 -4.819 1.00 95.19 123 GLN A CA 1
ATOM 980 C C . GLN A 1 123 ? -0.488 -10.328 -5.330 1.00 95.19 123 GLN A C 1
ATOM 982 O O . GLN A 1 123 ? -0.807 -10.378 -6.517 1.00 95.19 123 GLN A O 1
ATOM 987 N N . GLY A 1 124 ? -0.872 -11.255 -4.449 1.00 94.81 124 GLY A N 1
ATOM 988 C CA . GLY A 1 124 ? -1.785 -12.358 -4.734 1.00 94.81 124 GLY A CA 1
ATOM 989 C C . GLY A 1 124 ? -3.264 -11.992 -4.584 1.00 94.81 124 GLY A C 1
ATOM 990 O O . GLY A 1 124 ? -4.097 -12.889 -4.670 1.00 94.81 124 GLY A O 1
ATOM 991 N N . ASP A 1 125 ? -3.595 -10.711 -4.368 1.00 94.44 125 ASP A N 1
ATOM 992 C CA . ASP A 1 125 ? -4.953 -10.220 -4.085 1.00 94.44 125 ASP A CA 1
ATOM 993 C C . ASP A 1 125 ? -5.545 -10.810 -2.786 1.00 94.44 125 ASP A C 1
ATOM 995 O O . ASP A 1 125 ? -6.767 -10.896 -2.621 1.00 94.44 125 ASP A O 1
ATOM 999 N N . ASN A 1 126 ? -4.687 -11.215 -1.841 1.00 96.06 126 ASN A N 1
ATOM 1000 C CA . ASN A 1 126 ? -5.106 -11.606 -0.497 1.00 96.06 126 ASN A CA 1
ATOM 1001 C C . ASN A 1 126 ? -5.240 -10.365 0.381 1.00 96.06 126 ASN A C 1
ATOM 1003 O O . ASN A 1 126 ? -4.347 -9.515 0.412 1.00 96.06 126 ASN A O 1
ATOM 1007 N N . LEU A 1 127 ? -6.356 -10.286 1.103 1.00 97.31 127 LEU A N 1
ATOM 1008 C CA . LEU A 1 127 ? -6.725 -9.131 1.907 1.00 97.31 127 LEU A CA 1
ATOM 1009 C C . LEU A 1 127 ? -6.625 -9.455 3.396 1.00 97.31 127 LEU A C 1
ATOM 1011 O O . LEU A 1 127 ? -7.148 -10.474 3.851 1.00 97.31 127 LEU A O 1
ATOM 1015 N N . PHE A 1 128 ? -6.007 -8.554 4.146 1.00 97.88 128 PHE A N 1
ATOM 1016 C CA . PHE A 1 128 ? -5.803 -8.667 5.583 1.00 97.88 128 PHE A CA 1
ATOM 1017 C C . PHE A 1 128 ? -6.312 -7.402 6.276 1.00 97.88 128 PHE A C 1
ATOM 1019 O O . PHE A 1 128 ? -6.106 -6.305 5.763 1.00 97.88 128 PHE A O 1
ATOM 1026 N N . SER A 1 129 ? -6.983 -7.554 7.416 1.00 97.38 129 SER A N 1
ATOM 1027 C CA . SER A 1 129 ? -7.285 -6.465 8.349 1.00 97.38 129 SER A CA 1
ATOM 1028 C C . SER A 1 129 ? -6.137 -6.347 9.338 1.00 97.38 129 SER A C 1
ATOM 1030 O O . SER A 1 129 ? -5.603 -7.372 9.767 1.00 97.38 129 SER A O 1
ATOM 1032 N N . VAL A 1 130 ? -5.764 -5.119 9.672 1.00 97.31 130 VAL A N 1
ATOM 1033 C CA . VAL A 1 130 ? -4.710 -4.805 10.634 1.00 97.31 130 VAL A CA 1
ATOM 1034 C C . VAL A 1 130 ? -5.322 -3.983 11.755 1.00 97.31 130 VAL A C 1
ATOM 1036 O O . VAL A 1 130 ? -5.785 -2.865 11.526 1.00 97.31 130 VAL A O 1
ATOM 1039 N N . ASP A 1 131 ? -5.294 -4.539 12.957 1.00 95.19 131 ASP A N 1
ATOM 1040 C CA . ASP A 1 131 ? -5.805 -3.892 14.156 1.00 95.19 131 ASP A CA 1
ATOM 1041 C C . ASP A 1 131 ? -4.666 -3.200 14.922 1.00 95.19 131 ASP A C 1
ATOM 1043 O O . ASP A 1 131 ? -3.480 -3.440 14.688 1.00 95.19 131 ASP A O 1
ATOM 1047 N N . HIS A 1 132 ? -5.030 -2.307 15.846 1.00 91.94 132 HIS A N 1
ATOM 1048 C CA . HIS A 1 132 ? -4.106 -1.640 16.777 1.00 91.94 132 HIS A CA 1
ATOM 1049 C C . HIS A 1 132 ? -3.001 -0.772 16.144 1.00 91.94 132 HIS A C 1
ATOM 1051 O O . HIS A 1 132 ? -2.036 -0.413 16.818 1.00 91.94 132 HIS A O 1
ATOM 1057 N N . ILE A 1 133 ? -3.173 -0.353 14.888 1.00 93.00 133 ILE A N 1
ATOM 1058 C CA . ILE A 1 133 ? -2.345 0.668 14.241 1.00 93.00 133 ILE A CA 1
ATOM 1059 C C . ILE A 1 133 ? -3.159 1.946 14.016 1.00 93.00 133 ILE A C 1
ATOM 1061 O O . ILE A 1 133 ? -4.299 1.901 13.557 1.00 93.00 133 ILE A O 1
ATOM 1065 N N . GLN A 1 134 ? -2.577 3.096 14.355 1.00 93.50 134 GLN A N 1
ATOM 1066 C CA . GLN A 1 134 ? -3.212 4.402 14.193 1.00 93.50 134 GLN A CA 1
ATOM 1067 C C . GLN A 1 134 ? -2.328 5.328 13.367 1.00 93.50 134 GLN A C 1
ATOM 1069 O O . GLN A 1 134 ? -1.104 5.306 13.481 1.00 93.50 134 GLN A O 1
ATOM 1074 N N . PHE A 1 135 ? -2.976 6.176 12.573 1.00 96.44 135 PHE A N 1
ATOM 1075 C CA . PHE A 1 135 ? -2.355 7.175 11.714 1.00 96.44 135 PHE A CA 1
ATOM 1076 C C . PHE A 1 135 ? -2.898 8.571 12.033 1.00 96.44 135 PHE A C 1
ATOM 1078 O O . PHE A 1 135 ? -3.796 9.056 11.340 1.00 96.44 135 PHE A O 1
ATOM 1085 N N . PRO A 1 136 ? -2.394 9.214 13.096 1.00 95.25 136 PRO A N 1
ATOM 1086 C CA . PRO A 1 136 ? -2.777 10.570 13.461 1.00 95.25 136 PRO A CA 1
ATOM 1087 C C . PRO A 1 136 ? -2.396 11.579 12.372 1.00 95.25 136 PRO A C 1
ATOM 1089 O O . PRO A 1 136 ? -1.363 11.418 11.721 1.00 95.25 136 PRO A O 1
ATOM 1092 N N . CYS A 1 137 ? -3.208 12.619 12.174 1.00 94.12 137 CYS A N 1
ATOM 1093 C CA . CYS A 1 137 ? -2.919 13.677 11.192 1.00 94.12 137 CYS A CA 1
ATOM 1094 C C . CYS A 1 137 ? -2.857 15.101 11.761 1.00 94.12 137 CYS A C 1
ATOM 1096 O O . CYS A 1 137 ? -2.682 16.049 10.998 1.00 94.12 137 CYS A O 1
ATOM 1098 N N . ASP A 1 138 ? -2.950 15.252 13.080 1.00 92.88 138 ASP A N 1
ATOM 1099 C CA . ASP A 1 138 ? -2.722 16.507 13.796 1.00 92.88 138 ASP A CA 1
ATOM 1100 C C . ASP A 1 138 ? -1.750 16.297 14.971 1.00 92.88 138 ASP A C 1
ATOM 1102 O O . ASP A 1 138 ? -1.411 15.164 15.324 1.00 92.88 138 ASP A O 1
ATOM 1106 N N . ALA A 1 139 ? -1.255 17.399 15.539 1.00 92.31 139 ALA A N 1
ATOM 1107 C CA . ALA A 1 139 ? -0.285 17.361 16.632 1.00 92.31 139 ALA A CA 1
ATOM 1108 C C . ALA A 1 139 ? -0.914 16.898 17.957 1.00 92.31 139 ALA A C 1
ATOM 1110 O O . ALA A 1 139 ? -0.224 16.367 18.826 1.00 92.31 139 ALA A O 1
ATOM 1111 N N . GLU A 1 140 ? -2.222 17.099 18.106 1.00 93.62 140 GLU A N 1
ATOM 1112 C CA . GLU A 1 140 ? -3.014 16.756 19.284 1.00 93.62 140 GLU A CA 1
ATOM 1113 C C . GLU A 1 140 ? -3.514 15.300 19.274 1.00 93.62 140 GLU A C 1
ATOM 1115 O O . GLU A 1 140 ? -4.155 14.862 20.230 1.00 93.62 140 GLU A O 1
ATOM 1120 N N . TYR A 1 141 ? -3.211 14.539 18.220 1.00 90.62 141 TYR A N 1
ATOM 1121 C CA . TYR A 1 141 ? -3.644 13.160 17.998 1.00 90.62 141 TYR A CA 1
ATOM 1122 C C . TYR A 1 141 ? -5.174 12.968 18.017 1.00 90.62 141 TYR A C 1
ATOM 1124 O O . TYR A 1 141 ? -5.677 11.902 18.381 1.00 90.62 141 TYR A O 1
ATOM 1132 N N . THR A 1 142 ? -5.935 13.996 17.631 1.00 90.94 142 THR A N 1
ATOM 1133 C CA . THR A 1 142 ? -7.407 13.995 17.681 1.00 90.94 142 THR A CA 1
ATOM 1134 C C . THR A 1 142 ? -8.064 13.500 16.398 1.00 90.94 142 THR A C 1
ATOM 1136 O O . THR A 1 142 ? -9.191 12.999 16.431 1.00 90.94 142 THR A O 1
ATOM 1139 N N . SER A 1 143 ? -7.363 13.599 15.270 1.00 93.69 143 SER A N 1
ATOM 1140 C CA . SER A 1 143 ? -7.832 13.167 13.955 1.00 93.69 143 SER A CA 1
ATOM 1141 C C . SER A 1 143 ? -6.964 12.053 13.371 1.00 93.69 143 SER A C 1
ATOM 1143 O O . SER A 1 143 ? -5.824 11.839 13.779 1.00 93.69 143 SER A O 1
ATOM 1145 N N . HIS A 1 144 ? -7.534 11.308 12.423 1.00 95.44 144 HIS A N 1
ATOM 1146 C CA . HIS A 1 144 ? -6.916 10.140 11.802 1.00 95.44 144 HIS A CA 1
ATOM 1147 C C . HIS A 1 144 ? -6.954 10.272 10.280 1.00 95.44 144 HIS A C 1
ATOM 1149 O O . HIS A 1 144 ? -7.954 10.747 9.734 1.00 95.44 144 HIS A O 1
ATOM 1155 N N . LEU A 1 145 ? -5.903 9.812 9.596 1.00 96.25 145 LEU A N 1
ATOM 1156 C CA . LEU A 1 145 ? -5.867 9.733 8.137 1.00 96.25 145 LEU A CA 1
ATOM 1157 C C . LEU A 1 145 ? -7.031 8.883 7.609 1.00 96.25 145 LEU A C 1
ATOM 1159 O O . LEU A 1 145 ? -7.393 7.863 8.199 1.00 96.25 145 LEU A O 1
ATOM 1163 N N . LYS A 1 146 ? -7.617 9.304 6.486 1.00 95.94 146 LYS A N 1
ATOM 1164 C CA . LYS A 1 146 ? -8.763 8.633 5.861 1.00 95.94 146 LYS A CA 1
ATOM 1165 C C . LYS A 1 146 ? -8.580 8.523 4.362 1.00 95.94 146 LYS A C 1
ATOM 1167 O O . LYS A 1 146 ? -8.008 9.417 3.748 1.00 95.94 146 LYS A O 1
ATOM 1172 N N . ASP A 1 147 ? -9.126 7.447 3.798 1.00 96.19 147 ASP A N 1
ATOM 1173 C CA . ASP A 1 147 ? -9.063 7.117 2.369 1.00 96.19 147 ASP A CA 1
ATOM 1174 C C . ASP A 1 147 ? -7.644 7.277 1.766 1.00 96.19 147 ASP A C 1
ATOM 1176 O O . ASP A 1 147 ? -7.478 7.657 0.605 1.00 96.19 147 ASP A O 1
ATOM 1180 N N . THR A 1 148 ? -6.613 6.945 2.551 1.00 97.44 148 THR A N 1
ATOM 1181 C CA . THR A 1 148 ? -5.204 7.037 2.144 1.00 97.44 148 THR A CA 1
ATOM 1182 C C . THR A 1 148 ? -4.698 5.669 1.710 1.00 97.44 148 THR A C 1
ATOM 1184 O O . THR A 1 148 ? -4.866 4.679 2.423 1.00 97.44 148 THR A O 1
ATOM 1187 N N . LEU A 1 149 ? -4.045 5.610 0.548 1.00 98.00 149 LEU A N 1
ATOM 1188 C CA . LEU A 1 149 ? -3.433 4.395 0.020 1.00 98.00 149 LEU A CA 1
ATOM 1189 C C . LEU A 1 149 ? -1.911 4.530 -0.002 1.00 98.00 149 LEU A C 1
ATOM 1191 O O . LEU A 1 149 ? -1.377 5.476 -0.575 1.00 98.00 149 LEU A O 1
ATOM 1195 N N . VAL A 1 150 ? -1.227 3.560 0.594 1.00 97.62 150 VAL A N 1
ATOM 1196 C CA . VAL A 1 150 ? 0.235 3.480 0.665 1.00 97.62 150 VAL A CA 1
ATOM 1197 C C . VAL A 1 150 ? 0.687 2.189 -0.013 1.00 97.62 150 VAL A C 1
ATOM 1199 O O . VAL A 1 150 ? 0.050 1.152 0.148 1.00 97.62 150 VAL A O 1
ATOM 1202 N N . ASP A 1 151 ? 1.775 2.231 -0.775 1.00 97.12 151 ASP A N 1
ATOM 1203 C CA . ASP A 1 151 ? 2.393 1.054 -1.398 1.00 97.12 151 ASP A CA 1
ATOM 1204 C C . ASP A 1 151 ? 3.795 0.877 -0.818 1.00 97.12 151 ASP A C 1
ATOM 1206 O O . ASP A 1 151 ? 4.569 1.834 -0.770 1.00 97.12 151 ASP A O 1
ATOM 1210 N N . GLY A 1 152 ? 4.107 -0.323 -0.336 1.00 95.81 152 GLY A N 1
ATOM 1211 C CA . GLY A 1 152 ? 5.353 -0.567 0.375 1.00 95.81 152 GLY A CA 1
ATOM 1212 C C . GLY A 1 152 ? 5.695 -2.041 0.533 1.00 95.81 152 GLY A C 1
ATOM 1213 O O . GLY A 1 152 ? 4.962 -2.944 0.124 1.00 95.81 152 GLY A O 1
ATOM 1214 N N . GLU A 1 153 ? 6.852 -2.284 1.133 1.00 95.88 153 GLU A N 1
ATOM 1215 C CA . GLU A 1 153 ? 7.365 -3.618 1.415 1.00 95.88 153 GLU A CA 1
ATOM 1216 C C . GLU A 1 153 ? 7.390 -3.836 2.929 1.00 95.88 153 GLU A C 1
ATOM 1218 O O . GLU A 1 153 ? 7.923 -3.018 3.675 1.00 95.88 153 GLU A O 1
ATOM 1223 N N . PHE A 1 154 ? 6.768 -4.921 3.387 1.00 95.56 154 PHE A N 1
ATOM 1224 C CA . PHE A 1 154 ? 6.853 -5.364 4.771 1.00 95.56 154 PHE A CA 1
ATOM 1225 C C . PHE A 1 154 ? 8.134 -6.182 4.932 1.00 95.56 154 PHE A C 1
ATOM 1227 O O . PHE A 1 154 ? 8.322 -7.181 4.231 1.00 95.56 154 PHE A O 1
ATOM 1234 N N . ILE A 1 155 ? 8.986 -5.769 5.865 1.00 94.50 155 ILE A N 1
ATOM 1235 C CA . ILE A 1 155 ? 10.277 -6.391 6.164 1.00 94.50 155 ILE A CA 1
ATOM 1236 C C . ILE A 1 155 ? 10.315 -6.837 7.624 1.00 94.50 155 ILE A C 1
ATOM 1238 O O . ILE A 1 155 ? 9.656 -6.245 8.478 1.00 94.50 155 ILE A O 1
ATOM 1242 N N . ILE A 1 156 ? 11.083 -7.887 7.899 1.00 91.81 156 ILE A N 1
ATOM 1243 C CA . ILE A 1 156 ? 11.461 -8.273 9.259 1.00 91.81 156 ILE A CA 1
ATOM 1244 C C . ILE A 1 156 ? 12.875 -7.757 9.449 1.00 91.81 156 ILE A C 1
ATOM 1246 O O . ILE A 1 156 ? 13.722 -7.992 8.589 1.00 91.81 156 ILE A O 1
ATOM 1250 N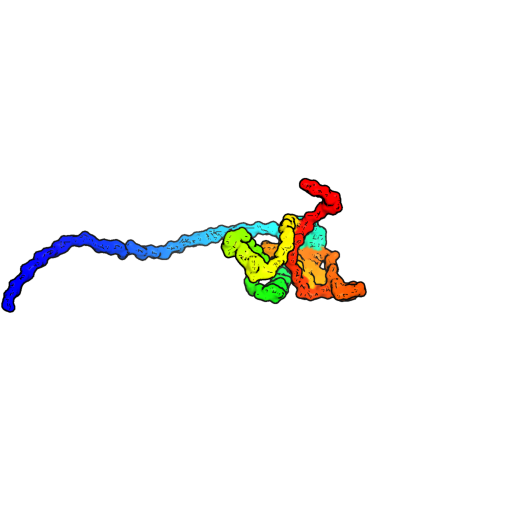 N . ASP A 1 157 ? 13.104 -7.062 10.550 1.00 88.38 157 ASP A N 1
ATOM 1251 C CA . ASP A 1 157 ? 14.423 -6.567 10.904 1.00 88.38 157 ASP A CA 1
ATOM 1252 C C . ASP A 1 157 ? 14.847 -7.157 12.250 1.00 88.38 157 ASP A C 1
ATOM 1254 O O . ASP A 1 157 ? 14.036 -7.250 13.180 1.00 88.38 157 ASP A O 1
ATOM 1258 N N . ASN A 1 158 ? 16.107 -7.574 12.339 1.00 84.19 158 ASN A N 1
ATOM 1259 C CA . ASN A 1 158 ? 16.689 -8.116 13.558 1.00 84.19 158 ASN A CA 1
ATOM 1260 C C . ASN A 1 158 ? 17.284 -6.951 14.355 1.00 84.19 158 ASN A C 1
ATOM 1262 O O . ASN A 1 158 ? 18.301 -6.363 13.992 1.00 84.19 158 ASN A O 1
ATOM 1266 N N . ALA A 1 159 ? 16.621 -6.595 15.456 1.00 75.31 159 ALA A N 1
ATOM 1267 C CA . ALA A 1 159 ? 16.948 -5.406 16.245 1.00 75.31 159 ALA A CA 1
ATOM 1268 C C . ALA A 1 159 ? 18.334 -5.445 16.923 1.00 75.31 159 ALA A C 1
ATOM 1270 O O . ALA A 1 159 ? 18.789 -4.432 17.451 1.00 75.31 159 ALA A O 1
ATOM 1271 N N . ASP A 1 160 ? 18.994 -6.601 16.951 1.00 70.19 160 ASP A N 1
ATOM 1272 C CA . ASP A 1 160 ? 20.302 -6.803 17.569 1.00 70.19 160 ASP A CA 1
ATOM 1273 C C . ASP A 1 160 ? 21.478 -6.440 16.648 1.00 70.19 160 ASP A C 1
ATOM 1275 O O . ASP A 1 160 ? 22.624 -6.447 17.098 1.00 70.19 160 ASP A O 1
ATOM 1279 N N . GLY A 1 161 ? 21.221 -6.089 15.381 1.00 59.47 161 GLY A N 1
ATOM 1280 C CA . GLY A 1 161 ? 22.263 -5.693 14.428 1.00 59.47 161 GLY A CA 1
ATOM 1281 C C . GLY A 1 161 ? 23.287 -6.797 14.147 1.00 59.47 161 GLY A C 1
ATOM 1282 O O . GLY A 1 161 ? 24.342 -6.524 13.565 1.00 59.47 161 GLY A O 1
ATOM 1283 N N . SER A 1 162 ? 23.003 -8.033 14.569 1.00 56.69 162 SER A N 1
ATOM 1284 C CA . SER A 1 162 ? 23.795 -9.190 14.194 1.00 56.69 162 SER A CA 1
ATOM 1285 C C . SER A 1 162 ? 23.375 -9.570 12.775 1.00 56.69 162 SER A C 1
ATOM 1287 O O . SER A 1 162 ? 22.262 -10.023 12.516 1.00 56.69 162 SER A O 1
ATOM 1289 N N . ASN A 1 163 ? 24.244 -9.254 11.814 1.00 54.94 163 ASN A N 1
ATOM 1290 C CA . ASN A 1 163 ? 24.073 -9.743 10.454 1.00 54.94 163 ASN A CA 1
ATOM 1291 C C . ASN A 1 163 ? 24.164 -11.271 10.502 1.00 54.94 163 ASN A C 1
ATOM 1293 O O . ASN A 1 163 ? 25.116 -11.805 11.078 1.00 54.94 163 ASN A O 1
ATOM 1297 N N . GLU A 1 164 ? 23.170 -11.933 9.920 1.00 49.59 164 GLU A N 1
ATOM 1298 C CA . GLU A 1 164 ? 23.191 -13.370 9.636 1.00 49.59 164 GLU A CA 1
ATOM 1299 C C . GLU A 1 164 ? 24.424 -13.763 8.800 1.00 49.59 164 GLU A C 1
ATOM 1301 O O . GLU A 1 164 ? 24.809 -12.982 7.892 1.00 49.59 164 GLU A O 1
#

InterPro domains:
  IPR001339 mRNA capping enzyme, adenylation domain [PF01331] (60-161)